Protein AF-A0A7X8XQ60-F1 (afdb_monomer_lite)

Structure (mmCIF, N/CA/C/O backbone):
data_AF-A0A7X8XQ60-F1
#
_entry.id   AF-A0A7X8XQ60-F1
#
loop_
_atom_site.group_PDB
_atom_site.id
_atom_site.type_symbol
_atom_site.label_atom_id
_atom_site.label_alt_id
_atom_site.label_comp_id
_atom_site.label_asym_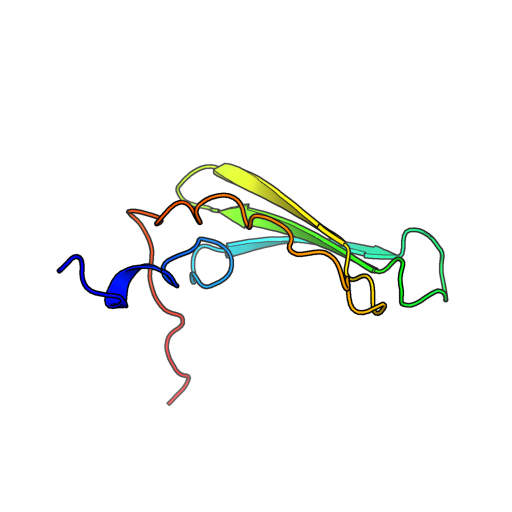id
_atom_site.label_entity_id
_atom_site.label_seq_id
_atom_site.pdbx_PDB_ins_code
_atom_site.Cartn_x
_atom_site.Cartn_y
_atom_site.Cartn_z
_atom_site.occupancy
_atom_site.B_iso_or_equiv
_atom_site.auth_seq_id
_atom_site.auth_comp_id
_atom_site.auth_asym_id
_atom_site.auth_atom_id
_atom_site.pdbx_PDB_model_num
ATOM 1 N N . MET A 1 1 ? 0.833 -10.732 -30.733 1.00 40.53 1 MET A N 1
ATOM 2 C CA . MET A 1 1 ? 1.616 -9.877 -29.816 1.00 40.53 1 MET A CA 1
ATOM 3 C C . MET A 1 1 ? 0.663 -9.358 -28.748 1.00 40.53 1 MET A C 1
ATOM 5 O O . MET A 1 1 ? -0.164 -8.512 -29.059 1.00 40.53 1 MET A O 1
ATOM 9 N N . LYS A 1 2 ? 0.667 -9.946 -27.540 1.00 45.94 2 LYS A N 1
ATOM 10 C CA . LYS A 1 2 ? -0.110 -9.409 -26.409 1.00 45.94 2 LYS A CA 1
ATOM 11 C C . LYS A 1 2 ? 0.523 -8.065 -26.051 1.00 45.94 2 LYS A C 1
ATOM 13 O O . LYS A 1 2 ? 1.719 -8.017 -25.782 1.00 45.94 2 LYS A O 1
ATOM 18 N N . LYS A 1 3 ? -0.247 -6.989 -26.191 1.00 47.50 3 LYS A N 1
ATOM 19 C CA . LYS A 1 3 ? 0.187 -5.608 -25.967 1.00 47.50 3 LYS A CA 1
ATOM 20 C C . LYS A 1 3 ? 0.832 -5.495 -24.580 1.00 47.50 3 LYS A C 1
ATOM 22 O O . LYS A 1 3 ? 0.226 -5.911 -23.600 1.00 47.50 3 LYS A O 1
ATOM 27 N N . LEU A 1 4 ? 2.028 -4.904 -24.501 1.00 51.53 4 LEU A N 1
ATOM 28 C CA . LEU A 1 4 ? 2.685 -4.523 -23.237 1.00 51.53 4 LEU A CA 1
ATOM 29 C C . LEU A 1 4 ? 1.849 -3.529 -22.399 1.00 51.53 4 LEU A C 1
ATOM 31 O O . LEU A 1 4 ? 2.214 -3.211 -21.275 1.00 51.53 4 LEU A O 1
ATOM 35 N N . GLU A 1 5 ? 0.728 -3.040 -22.932 1.00 54.06 5 GLU A N 1
ATOM 36 C CA . GLU A 1 5 ? -0.121 -2.011 -22.328 1.00 54.06 5 GLU A CA 1
ATOM 37 C C . GLU A 1 5 ? -0.837 -2.446 -21.035 1.00 54.06 5 GLU A C 1
ATOM 39 O O . GLU A 1 5 ? -1.358 -1.577 -20.344 1.00 54.06 5 GLU A O 1
ATOM 44 N N . ASP A 1 6 ? -0.857 -3.734 -20.670 1.00 56.97 6 ASP A N 1
ATOM 45 C CA . ASP A 1 6 ? -1.594 -4.217 -19.487 1.00 56.97 6 ASP A CA 1
ATOM 46 C C . ASP A 1 6 ? -0.706 -4.647 -18.304 1.00 56.97 6 ASP A C 1
ATOM 48 O O . ASP A 1 6 ? -1.232 -4.930 -17.228 1.00 56.97 6 ASP A O 1
ATOM 52 N N . SER A 1 7 ? 0.627 -4.674 -18.446 1.00 59.84 7 SER A N 1
ATOM 53 C CA . SER A 1 7 ? 1.530 -5.183 -17.392 1.00 59.84 7 SER A CA 1
ATOM 54 C C . SER A 1 7 ? 1.579 -4.321 -16.123 1.00 59.84 7 SER A C 1
ATOM 56 O O . SER A 1 7 ? 2.020 -4.791 -15.079 1.00 59.84 7 SER A O 1
ATOM 58 N N . TRP A 1 8 ? 1.106 -3.076 -16.199 1.00 66.62 8 TRP A N 1
ATOM 59 C CA . TRP A 1 8 ? 1.128 -2.088 -15.116 1.00 66.62 8 TRP A CA 1
ATOM 60 C C . TRP A 1 8 ? -0.260 -1.824 -14.509 1.00 66.62 8 TRP A C 1
ATOM 62 O O . TRP A 1 8 ? -0.381 -1.071 -13.545 1.00 66.62 8 TRP A O 1
ATOM 72 N N . LYS A 1 9 ? -1.321 -2.474 -15.013 1.00 73.38 9 LYS A N 1
ATOM 73 C CA . LYS A 1 9 ? -2.689 -2.365 -14.470 1.00 73.38 9 LYS A CA 1
ATOM 74 C C . LYS A 1 9 ? -2.870 -3.231 -13.222 1.00 73.38 9 LYS A C 1
ATOM 76 O O . LYS A 1 9 ? -3.681 -4.158 -13.183 1.00 73.38 9 LYS A O 1
ATOM 81 N N . ILE A 1 10 ? -2.081 -2.944 -12.196 1.00 74.62 10 ILE A N 1
ATOM 82 C CA . ILE A 1 10 ? -2.042 -3.687 -10.933 1.00 74.62 10 ILE A CA 1
ATOM 83 C C . ILE A 1 10 ? -2.716 -2.889 -9.819 1.00 74.62 10 ILE A C 1
ATOM 85 O O . ILE A 1 10 ? -2.792 -1.663 -9.876 1.00 74.62 10 ILE A O 1
ATOM 89 N N . CYS A 1 11 ? -3.209 -3.577 -8.785 1.00 75.56 11 CYS A N 1
ATOM 90 C CA . CYS A 1 11 ? -3.939 -2.926 -7.690 1.00 75.56 11 CYS A CA 1
ATOM 91 C C . CYS A 1 11 ? -3.112 -1.845 -6.973 1.00 75.56 11 CYS A C 1
ATOM 93 O O . CYS A 1 11 ? -3.685 -0.829 -6.600 1.00 75.56 11 CYS A O 1
ATOM 95 N N . ALA A 1 12 ? -1.793 -2.032 -6.842 1.00 72.31 12 ALA A N 1
ATOM 96 C CA . ALA A 1 12 ? -0.883 -1.056 -6.231 1.00 72.31 12 ALA A CA 1
ATOM 97 C C . ALA A 1 12 ? -0.856 0.301 -6.967 1.00 72.31 12 ALA A C 1
ATOM 99 O O . ALA A 1 12 ? -0.582 1.329 -6.362 1.00 72.31 12 ALA A O 1
ATOM 100 N N . LEU A 1 13 ? -1.196 0.325 -8.260 1.00 78.12 13 LEU A N 1
ATOM 101 C CA . LEU A 1 13 ? -1.203 1.530 -9.099 1.00 78.12 13 LEU A CA 1
ATOM 102 C C . LEU A 1 13 ? -2.624 2.027 -9.411 1.00 78.12 13 LEU A C 1
ATOM 104 O O . LEU A 1 13 ? -2.831 2.765 -10.370 1.00 78.12 13 LEU A O 1
ATOM 108 N N . CYS A 1 14 ? -3.621 1.583 -8.647 1.00 85.06 14 CYS A N 1
ATOM 109 C CA . CYS A 1 14 ? -5.031 1.871 -8.889 1.00 85.06 14 CYS A CA 1
ATOM 110 C C . CYS A 1 14 ? -5.598 2.833 -7.837 1.00 85.06 14 CYS A C 1
ATOM 112 O O . CYS A 1 14 ? -5.290 2.700 -6.656 1.00 85.06 14 CYS A O 1
ATOM 114 N N . ARG A 1 15 ? -6.532 3.715 -8.218 1.00 88.19 15 ARG A N 1
ATOM 115 C CA . ARG A 1 15 ? -7.240 4.597 -7.264 1.00 88.19 15 ARG A CA 1
ATOM 116 C C . ARG A 1 15 ? -8.130 3.888 -6.241 1.00 88.19 15 ARG A C 1
ATOM 118 O O . ARG A 1 15 ? -8.592 4.493 -5.279 1.00 88.19 15 ARG A O 1
ATOM 125 N N . HIS A 1 16 ? -8.407 2.602 -6.446 1.00 88.31 16 HIS A N 1
ATOM 126 C CA . HIS A 1 16 ? -9.128 1.772 -5.479 1.00 88.31 16 HIS A CA 1
ATOM 127 C C . HIS A 1 16 ? -8.218 1.168 -4.406 1.00 88.31 16 HIS A C 1
ATOM 129 O O . HIS A 1 16 ? -8.689 0.358 -3.602 1.00 88.31 16 HIS A O 1
ATOM 135 N N . LEU A 1 17 ? -6.931 1.517 -4.410 1.00 87.81 17 LEU A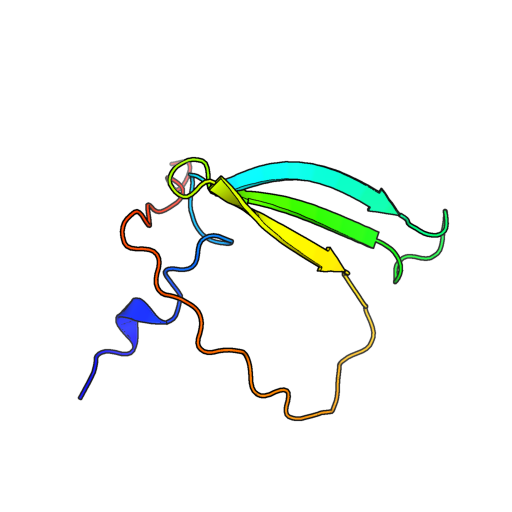 N 1
ATOM 136 C CA . LEU A 1 17 ? -6.009 1.193 -3.338 1.00 87.81 17 LEU A CA 1
ATOM 137 C C . LEU A 1 17 ? -6.427 1.918 -2.056 1.00 87.81 17 LEU A C 1
ATOM 139 O O . LEU A 1 17 ? -6.738 3.107 -2.050 1.00 87.81 17 LEU A O 1
ATOM 143 N N . GLU A 1 18 ? -6.420 1.189 -0.956 1.00 90.69 18 GLU A N 1
ATOM 144 C CA . GLU A 1 18 ? -6.657 1.712 0.376 1.00 90.69 18 GLU A CA 1
ATOM 145 C C . GLU A 1 18 ? -5.515 1.272 1.277 1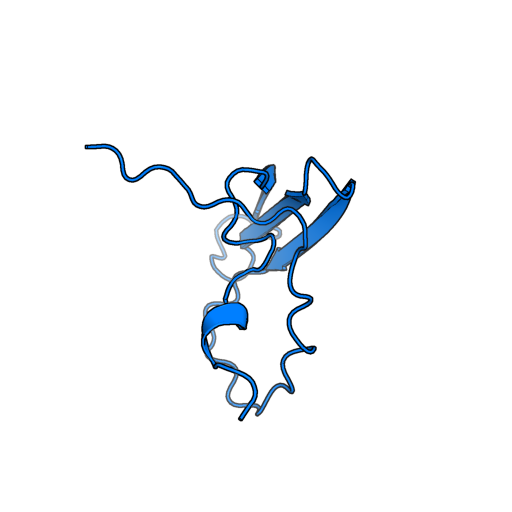.00 90.69 18 GLU A C 1
ATOM 147 O O . GLU A 1 18 ? -5.301 0.075 1.468 1.00 90.69 18 GLU A O 1
ATOM 152 N N . ILE A 1 19 ? -4.791 2.241 1.826 1.00 89.31 19 ILE A N 1
ATOM 153 C CA . ILE A 1 19 ? -3.766 1.985 2.832 1.00 89.31 19 ILE A CA 1
ATOM 154 C C . ILE A 1 19 ? -4.482 1.640 4.137 1.00 89.31 19 ILE A C 1
ATOM 156 O O . ILE A 1 19 ? -5.338 2.395 4.597 1.00 89.31 19 ILE A O 1
ATOM 160 N N . LEU A 1 20 ? -4.165 0.474 4.691 1.00 91.19 20 LEU A N 1
ATOM 161 C CA . LEU A 1 20 ? -4.708 0.009 5.964 1.00 91.19 20 LEU A CA 1
ATOM 162 C C . LEU A 1 20 ? -3.752 0.307 7.115 1.00 91.19 20 LEU A C 1
ATOM 164 O O . LEU A 1 20 ? -4.202 0.635 8.208 1.00 91.19 20 LEU A O 1
ATOM 168 N N . GLU A 1 21 ? -2.453 0.173 6.866 1.00 91.50 21 GLU A N 1
ATOM 169 C CA . GLU A 1 21 ? -1.413 0.299 7.878 1.00 91.50 21 GLU A CA 1
ATOM 170 C C . GLU A 1 21 ? -0.108 0.739 7.219 1.00 91.50 21 GLU A C 1
ATOM 172 O O . GLU A 1 21 ? 0.234 0.272 6.132 1.00 91.50 21 GLU A O 1
ATOM 177 N N . GLU A 1 22 ? 0.613 1.625 7.891 1.00 89.69 22 GLU A N 1
ATOM 178 C CA . GLU A 1 22 ? 1.990 1.988 7.576 1.00 89.69 22 GLU A CA 1
ATOM 179 C C . GLU A 1 22 ? 2.768 1.961 8.888 1.00 89.69 22 GLU A C 1
ATOM 181 O O . GLU A 1 22 ? 2.291 2.477 9.904 1.00 89.69 22 GLU A O 1
ATOM 186 N N . GLY A 1 23 ? 3.948 1.350 8.880 1.00 87.69 23 GLY A N 1
ATOM 187 C CA . GLY A 1 23 ? 4.732 1.212 10.095 1.00 87.69 23 GLY A CA 1
ATOM 188 C C . GLY A 1 23 ? 6.186 0.856 9.851 1.00 87.69 23 GLY A C 1
ATOM 189 O O . GLY A 1 23 ? 6.651 0.741 8.719 1.00 87.69 23 GLY A O 1
ATOM 190 N N . GLU A 1 24 ? 6.886 0.685 10.964 1.00 87.06 24 GLU A N 1
ATOM 191 C CA . GLU A 1 24 ? 8.249 0.173 11.053 1.00 87.06 24 GLU A CA 1
ATOM 192 C C . GLU A 1 24 ? 8.221 -1.025 11.994 1.00 87.06 24 GLU A C 1
ATOM 194 O O . GLU A 1 24 ? 7.695 -0.926 13.105 1.00 87.06 24 GLU A O 1
ATOM 199 N N . GLU A 1 25 ? 8.757 -2.164 11.562 1.00 82.50 25 GLU A N 1
ATOM 200 C CA . GLU A 1 25 ? 8.865 -3.336 12.434 1.00 82.50 25 GLU A CA 1
ATOM 201 C C . GLU A 1 25 ? 9.907 -3.099 13.538 1.00 82.50 25 GLU A C 1
ATOM 203 O O . GLU A 1 25 ? 9.702 -3.499 14.685 1.00 82.50 25 GLU A O 1
ATOM 208 N N . PHE A 1 26 ? 10.977 -2.358 13.225 1.00 80.75 26 PHE A N 1
ATOM 209 C CA . PHE A 1 26 ? 11.991 -1.926 14.181 1.00 80.75 26 PHE A CA 1
ATOM 210 C C . PHE A 1 26 ? 12.196 -0.404 14.091 1.00 80.75 26 PHE A C 1
ATOM 212 O O . PHE A 1 26 ? 12.770 0.076 13.110 1.00 80.75 26 PHE A O 1
ATOM 219 N N . PRO A 1 27 ? 11.777 0.368 15.116 1.00 77.88 27 PRO A N 1
ATOM 220 C CA . PRO A 1 27 ? 11.869 1.824 15.087 1.00 77.88 27 PRO A CA 1
ATOM 221 C C . PRO A 1 27 ? 13.290 2.315 14.800 1.00 77.88 27 PRO A C 1
ATOM 223 O O . PRO A 1 27 ? 14.234 1.960 15.510 1.00 77.88 27 PRO A O 1
ATOM 226 N N . GLY A 1 28 ? 13.439 3.159 13.779 1.00 74.94 28 GLY A N 1
ATOM 227 C CA . GLY A 1 28 ? 14.727 3.750 13.403 1.00 74.94 28 GLY A CA 1
ATOM 228 C C . GLY A 1 28 ? 15.597 2.892 12.478 1.00 74.94 28 GLY A C 1
ATOM 229 O O . GLY A 1 28 ? 16.690 3.332 12.119 1.00 74.94 28 GLY A O 1
ATOM 230 N N . ILE A 1 29 ? 15.127 1.712 12.053 1.00 76.31 29 ILE A N 1
ATOM 231 C CA . ILE A 1 29 ? 15.743 0.929 10.973 1.00 76.31 29 ILE A CA 1
ATOM 232 C C . ILE A 1 29 ? 14.871 1.072 9.721 1.00 76.31 29 ILE A C 1
ATOM 234 O O . ILE A 1 29 ? 13.824 0.435 9.608 1.00 76.31 29 ILE A O 1
ATOM 238 N N . LEU A 1 30 ? 15.319 1.899 8.770 1.00 70.69 30 LEU A N 1
ATOM 239 C CA . LEU A 1 30 ? 14.578 2.217 7.537 1.00 70.69 30 LEU A CA 1
ATOM 240 C C . LEU A 1 30 ? 14.163 0.973 6.736 1.00 70.69 30 LEU A C 1
ATOM 242 O O . LEU A 1 30 ? 13.055 0.944 6.208 1.00 70.69 30 LEU A O 1
ATOM 246 N N . ASP A 1 31 ? 14.999 -0.065 6.726 1.00 75.88 31 ASP A N 1
ATOM 247 C CA . ASP A 1 31 ? 14.779 -1.322 5.989 1.00 75.88 31 ASP A CA 1
ATOM 248 C C . ASP A 1 31 ? 13.648 -2.184 6.561 1.00 75.88 31 ASP A C 1
ATOM 250 O O . ASP A 1 31 ? 13.375 -3.277 6.077 1.00 75.88 31 ASP A O 1
ATOM 254 N N . THR A 1 32 ? 12.997 -1.712 7.620 1.00 81.12 32 THR A N 1
ATOM 255 C CA . THR A 1 32 ? 11.912 -2.423 8.301 1.00 81.12 32 THR A CA 1
ATOM 256 C C . THR A 1 32 ? 10.576 -1.708 8.143 1.00 81.12 32 THR A C 1
ATOM 258 O O . THR A 1 32 ? 9.586 -2.082 8.776 1.00 81.12 32 THR A O 1
ATOM 261 N N . ARG A 1 33 ? 10.536 -0.671 7.294 1.00 84.31 33 ARG A N 1
ATOM 262 C CA . ARG A 1 33 ? 9.294 -0.009 6.908 1.00 84.31 33 ARG A CA 1
ATOM 263 C C . ARG A 1 33 ? 8.427 -0.956 6.100 1.00 84.31 33 ARG A C 1
ATOM 265 O O . ARG A 1 33 ? 8.899 -1.599 5.166 1.00 84.31 33 ARG A O 1
ATOM 272 N N . TYR A 1 34 ? 7.142 -0.974 6.412 1.00 87.06 34 TYR A N 1
ATOM 273 C CA . TYR A 1 34 ? 6.164 -1.751 5.671 1.00 87.06 34 TYR A CA 1
ATOM 274 C C . TYR A 1 34 ? 4.880 -0.962 5.435 1.00 87.06 34 TYR A C 1
ATOM 276 O O . TYR A 1 34 ? 4.528 -0.043 6.181 1.00 87.06 34 TYR A O 1
ATOM 284 N N . LEU A 1 35 ? 4.164 -1.364 4.389 1.00 87.06 35 LEU A N 1
ATOM 285 C CA . LEU A 1 35 ? 2.843 -0.865 4.036 1.00 87.06 35 LEU A CA 1
ATOM 286 C C . LEU A 1 35 ? 1.892 -2.041 3.857 1.00 87.06 35 LEU A C 1
ATOM 288 O O . LEU A 1 35 ? 2.147 -2.943 3.061 1.00 87.06 35 LEU A O 1
ATOM 292 N N . VAL A 1 36 ? 0.760 -2.011 4.554 1.00 88.75 36 VAL A N 1
ATOM 293 C CA . VAL A 1 36 ? -0.356 -2.925 4.309 1.00 88.75 36 VAL A CA 1
ATOM 294 C C . VAL A 1 36 ? -1.440 -2.172 3.561 1.00 88.75 36 VAL A C 1
ATOM 296 O O . VAL A 1 36 ? -1.948 -1.148 4.020 1.00 88.75 36 VAL A O 1
ATOM 299 N N . PHE A 1 37 ? -1.851 -2.708 2.420 1.00 87.81 37 PHE A N 1
ATOM 300 C CA . PHE A 1 37 ? -2.900 -2.121 1.601 1.00 87.81 37 PHE A CA 1
ATOM 301 C C . PHE A 1 37 ? -3.940 -3.143 1.167 1.00 87.81 37 PHE A C 1
ATOM 303 O O . PHE A 1 37 ? -3.722 -4.357 1.159 1.00 87.81 37 PHE A O 1
ATOM 310 N N . ARG A 1 38 ? -5.103 -2.623 0.779 1.00 88.25 38 ARG A N 1
ATOM 311 C CA . ARG A 1 38 ? -6.242 -3.380 0.279 1.00 88.25 38 ARG A CA 1
ATOM 312 C C . ARG A 1 38 ? -6.756 -2.805 -1.034 1.00 88.25 38 ARG A C 1
ATOM 314 O O . ARG A 1 38 ? -6.861 -1.595 -1.191 1.00 88.25 38 ARG A O 1
ATOM 321 N N . CYS A 1 39 ? -7.172 -3.673 -1.954 1.00 86.69 39 CYS A N 1
ATOM 322 C CA . CYS A 1 39 ? -8.034 -3.265 -3.065 1.00 86.69 39 CYS A CA 1
ATOM 323 C C . CYS A 1 39 ? -9.493 -3.178 -2.592 1.00 86.69 39 CYS A C 1
ATOM 325 O O . CYS A 1 39 ? -10.054 -4.188 -2.165 1.00 86.69 39 CYS A O 1
ATOM 327 N N . ARG A 1 40 ? -10.139 -2.013 -2.715 1.00 86.50 40 ARG A N 1
ATOM 328 C CA . ARG A 1 40 ? -11.548 -1.822 -2.309 1.00 86.50 40 ARG A CA 1
ATOM 329 C C . ARG A 1 40 ? -12.541 -2.694 -3.082 1.00 86.50 40 ARG A C 1
ATOM 331 O O . ARG A 1 40 ? -13.544 -3.105 -2.513 1.00 86.50 40 ARG A O 1
ATOM 338 N N . ASN A 1 41 ? -12.251 -3.011 -4.344 1.00 86.12 41 ASN A N 1
ATOM 339 C CA . ASN A 1 41 ? -13.169 -3.770 -5.202 1.00 86.12 41 ASN A CA 1
ATOM 340 C C . ASN A 1 41 ? -13.035 -5.288 -5.017 1.00 86.12 41 ASN A C 1
ATOM 342 O O . ASN A 1 41 ? -14.027 -6.008 -5.055 1.00 86.12 41 ASN A O 1
ATOM 346 N N . LEU A 1 42 ? -11.807 -5.778 -4.828 1.00 82.06 42 LEU A N 1
ATOM 347 C CA . LEU A 1 42 ? -11.509 -7.215 -4.754 1.00 82.06 42 LEU A CA 1
ATOM 348 C C . LEU A 1 42 ? -11.290 -7.718 -3.323 1.00 82.06 42 LEU A C 1
ATOM 350 O O . LEU A 1 42 ? -11.252 -8.923 -3.092 1.00 82.06 42 LEU A O 1
ATOM 354 N N . GLY A 1 43 ? -11.088 -6.813 -2.363 1.00 81.06 43 GLY A N 1
ATOM 355 C CA . GLY A 1 43 ? -10.793 -7.146 -0.970 1.00 81.06 43 GLY A CA 1
ATOM 356 C C . GLY A 1 43 ? -9.403 -7.746 -0.732 1.00 81.06 43 GLY A C 1
ATOM 357 O O . GLY A 1 43 ? -9.077 -8.059 0.411 1.00 81.06 43 GLY A O 1
ATOM 358 N N . TRP A 1 44 ? -8.577 -7.904 -1.773 1.00 82.19 44 TRP A N 1
ATOM 359 C CA . TRP A 1 44 ? -7.218 -8.438 -1.663 1.00 82.19 44 TRP A CA 1
ATOM 360 C C . TRP A 1 44 ? -6.366 -7.552 -0.766 1.00 82.19 44 TRP A C 1
ATOM 362 O O . TRP A 1 44 ? -6.347 -6.338 -0.964 1.00 82.19 44 TRP A O 1
ATOM 372 N N . ARG A 1 45 ? -5.671 -8.171 0.190 1.00 83.44 45 ARG A N 1
ATOM 373 C CA . ARG A 1 45 ? -4.728 -7.514 1.095 1.00 83.44 45 ARG A CA 1
ATOM 374 C C . ARG A 1 45 ? -3.310 -7.913 0.722 1.00 83.44 45 ARG A C 1
ATOM 376 O O . ARG A 1 45 ? -3.066 -9.089 0.464 1.00 83.44 45 ARG A O 1
ATOM 383 N N . SER A 1 46 ? -2.410 -6.943 0.718 1.00 82.19 46 SER A N 1
ATOM 384 C CA . SER A 1 46 ? -0.984 -7.154 0.496 1.00 82.19 46 SER A CA 1
ATOM 385 C C . SER A 1 46 ? -0.197 -6.364 1.527 1.00 82.19 46 SER A C 1
ATOM 387 O O . SER A 1 46 ? -0.630 -5.285 1.932 1.00 82.19 46 SER A O 1
ATOM 389 N N . ARG A 1 47 ? 0.941 -6.917 1.937 1.00 84.44 47 ARG A N 1
ATOM 390 C CA . ARG A 1 47 ? 1.964 -6.226 2.714 1.00 84.44 47 ARG A CA 1
ATOM 391 C C . ARG A 1 47 ? 3.192 -6.104 1.822 1.00 84.44 47 ARG A C 1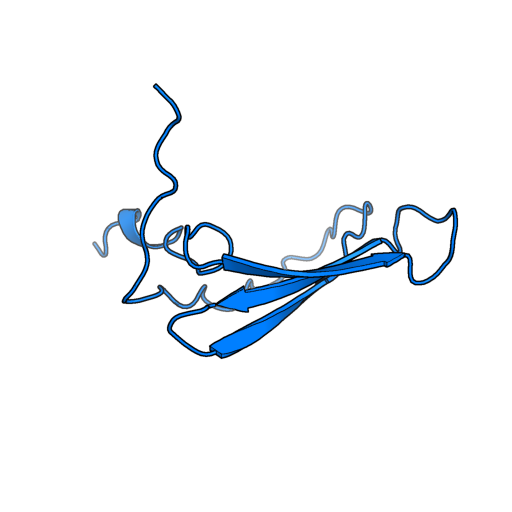
ATOM 393 O O . ARG A 1 47 ? 3.600 -7.096 1.225 1.00 84.44 47 ARG A O 1
ATOM 400 N N . GLU A 1 48 ? 3.718 -4.897 1.706 1.00 79.00 48 GLU A N 1
ATOM 401 C CA . GLU A 1 48 ? 4.989 -4.618 1.049 1.00 79.00 48 GLU A CA 1
ATOM 402 C C . GLU A 1 48 ? 5.982 -4.153 2.104 1.00 79.00 48 GLU A C 1
ATOM 404 O O . GLU A 1 48 ? 5.713 -3.198 2.832 1.00 79.00 48 GLU A O 1
ATOM 409 N N . ASP A 1 49 ? 7.109 -4.852 2.194 1.00 79.81 49 ASP A N 1
ATOM 410 C 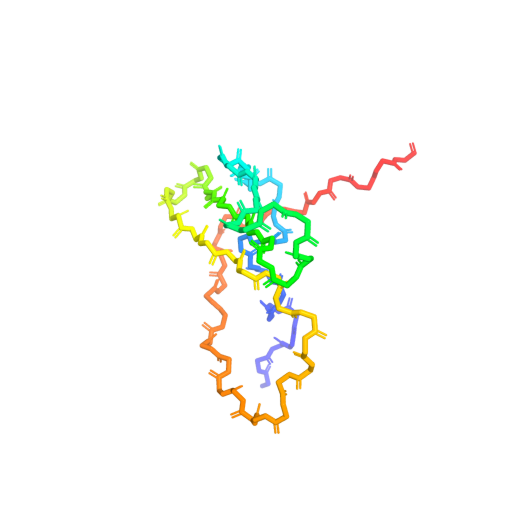CA . ASP A 1 49 ? 8.232 -4.492 3.050 1.00 79.81 49 ASP A CA 1
ATOM 411 C C . ASP A 1 49 ? 9.264 -3.742 2.193 1.00 79.81 49 ASP A C 1
ATOM 413 O O . ASP A 1 49 ? 9.756 -4.262 1.187 1.00 79.81 49 ASP A O 1
ATOM 417 N N . TYR A 1 50 ? 9.566 -2.497 2.558 1.00 70.62 50 TYR A N 1
ATOM 418 C CA . TYR A 1 50 ? 10.515 -1.647 1.840 1.00 70.62 50 TYR A CA 1
ATOM 419 C C . TYR A 1 50 ? 11.939 -1.954 2.311 1.00 70.62 50 TYR A C 1
ATOM 421 O O . TYR A 1 50 ? 12.521 -1.227 3.112 1.00 70.62 50 TYR A O 1
ATOM 429 N N . LEU A 1 51 ? 12.505 -3.048 1.802 1.00 64.19 51 LEU A N 1
ATOM 430 C CA . LEU A 1 51 ? 13.928 -3.352 1.949 1.00 64.19 51 LEU A CA 1
ATOM 431 C C . LEU A 1 51 ? 14.725 -2.409 1.030 1.00 64.19 51 LEU A C 1
ATOM 433 O O . LEU A 1 51 ? 14.524 -2.425 -0.185 1.00 64.19 51 LEU A O 1
ATOM 437 N N . MET A 1 52 ? 15.617 -1.573 1.579 1.00 58.47 52 MET A N 1
ATOM 438 C CA . MET A 1 52 ? 16.459 -0.669 0.771 1.00 58.47 52 MET A CA 1
ATOM 439 C C . MET A 1 52 ? 17.667 -1.381 0.143 1.00 58.47 52 MET A C 1
ATOM 441 O O . MET A 1 52 ? 18.393 -0.766 -0.643 1.00 58.47 52 MET A O 1
ATOM 445 N N . GLU A 1 53 ? 17.900 -2.663 0.444 1.00 57.81 53 GLU A N 1
ATOM 446 C CA . GLU A 1 53 ? 18.922 -3.436 -0.257 1.00 57.81 53 GLU A CA 1
ATOM 447 C C . GLU A 1 53 ? 18.430 -3.853 -1.652 1.00 57.81 53 GLU A C 1
ATOM 449 O O . GLU A 1 53 ? 17.379 -4.488 -1.784 1.00 57.81 53 GLU A O 1
ATOM 454 N N . PRO A 1 54 ? 19.182 -3.535 -2.723 1.00 51.19 54 PRO A N 1
ATOM 455 C CA . PRO A 1 54 ? 18.851 -4.016 -4.052 1.00 51.19 54 PRO A CA 1
ATOM 456 C C . PRO A 1 54 ? 18.953 -5.542 -4.067 1.00 51.19 54 PRO A C 1
ATOM 458 O O . PRO A 1 54 ? 20.040 -6.112 -3.954 1.00 51.19 54 PRO A O 1
ATOM 461 N N . VAL A 1 55 ? 17.812 -6.210 -4.234 1.00 55.75 55 VAL A N 1
ATOM 462 C CA . VAL A 1 55 ? 17.777 -7.656 -4.443 1.00 55.75 55 VAL A CA 1
ATOM 463 C C . VAL A 1 55 ? 18.448 -7.950 -5.786 1.00 55.75 55 VAL A C 1
ATOM 465 O O . VAL A 1 55 ? 17.909 -7.653 -6.846 1.00 55.75 55 VAL A O 1
ATOM 468 N N . SER A 1 56 ? 19.657 -8.511 -5.739 1.00 57.75 56 SER A N 1
ATOM 469 C CA . SER A 1 56 ? 20.451 -8.914 -6.910 1.00 57.75 56 SER A CA 1
ATOM 470 C C . SER A 1 56 ? 20.034 -10.269 -7.491 1.00 57.75 56 SER A C 1
ATOM 472 O O . SER A 1 56 ? 20.676 -10.780 -8.407 1.00 57.75 56 SER A O 1
ATOM 474 N N . GLN A 1 57 ? 18.970 -10.867 -6.956 1.00 55.91 57 GLN A N 1
ATOM 475 C CA . GLN A 1 57 ? 18.388 -12.087 -7.493 1.00 55.91 57 GLN A CA 1
ATOM 476 C C . GLN A 1 57 ? 17.356 -11.736 -8.556 1.00 55.91 57 GLN A C 1
ATOM 478 O O . GLN A 1 57 ? 16.507 -10.872 -8.335 1.00 55.91 57 GLN A O 1
ATOM 483 N N . ASP A 1 58 ? 17.412 -12.455 -9.679 1.00 52.84 58 ASP A N 1
ATOM 484 C CA . ASP A 1 58 ? 16.336 -12.542 -10.664 1.00 52.84 58 ASP A CA 1
ATOM 485 C C . ASP A 1 58 ? 15.095 -13.131 -9.977 1.00 52.84 58 ASP A C 1
ATOM 487 O O . ASP A 1 58 ? 14.803 -14.324 -10.058 1.00 52.84 58 ASP A O 1
ATOM 491 N N . LEU A 1 59 ? 14.391 -12.298 -9.213 1.00 53.72 59 LEU A N 1
ATOM 492 C CA . LEU A 1 59 ? 13.106 -12.645 -8.650 1.00 53.72 59 LEU A CA 1
ATOM 493 C C . LEU A 1 59 ? 12.156 -12.777 -9.833 1.00 53.72 59 LEU A C 1
ATOM 495 O O . LEU A 1 59 ? 11.847 -11.793 -10.509 1.00 53.72 59 LEU A O 1
ATOM 499 N N . GLU A 1 60 ? 11.691 -13.999 -10.085 1.00 55.75 60 GLU A N 1
ATOM 500 C CA . GLU A 1 60 ? 10.519 -14.220 -10.919 1.00 55.75 60 GLU A CA 1
ATOM 501 C C . GLU A 1 60 ? 9.359 -13.464 -10.271 1.00 55.75 60 GLU A C 1
ATOM 503 O O . GLU A 1 60 ? 8.705 -13.951 -9.346 1.00 55.75 60 GLU A O 1
ATOM 508 N N . LEU A 1 61 ? 9.143 -12.225 -10.719 1.00 54.44 61 LEU A N 1
ATOM 509 C CA . LEU A 1 61 ? 8.027 -11.421 -10.261 1.00 54.44 61 LEU A CA 1
ATOM 510 C C . LEU A 1 61 ? 6.766 -12.230 -10.567 1.00 54.44 61 LEU A C 1
ATOM 512 O O . LEU A 1 61 ? 6.542 -12.579 -11.735 1.00 54.44 61 LEU A O 1
ATOM 516 N N . PRO A 1 62 ? 5.949 -12.563 -9.551 1.00 56.41 62 PRO A N 1
ATOM 517 C CA . PRO A 1 62 ? 4.723 -13.298 -9.790 1.00 56.41 62 PRO A CA 1
ATOM 518 C C . PRO A 1 62 ? 3.935 -12.522 -10.834 1.00 56.41 62 PRO A C 1
ATOM 520 O O . PRO A 1 62 ? 3.784 -11.307 -10.698 1.00 56.41 62 PRO A O 1
ATOM 523 N N . ALA A 1 63 ? 3.492 -13.216 -11.891 1.00 57.53 63 ALA A N 1
ATOM 524 C CA . ALA A 1 63 ? 2.812 -12.595 -13.021 1.00 57.53 63 ALA A CA 1
ATOM 525 C C . ALA A 1 63 ? 1.771 -11.616 -12.486 1.00 57.53 63 ALA A C 1
ATOM 527 O O . ALA A 1 63 ? 0.793 -12.030 -11.851 1.00 57.53 63 ALA A O 1
ATOM 528 N N . ALA A 1 64 ? 2.051 -10.323 -12.661 1.00 57.88 64 ALA A N 1
ATOM 529 C CA . ALA A 1 64 ? 1.302 -9.290 -11.986 1.00 57.88 64 ALA A CA 1
ATOM 530 C C . ALA A 1 64 ? -0.157 -9.445 -12.410 1.00 57.88 64 ALA A C 1
ATOM 532 O O . ALA A 1 64 ? -0.485 -9.374 -13.598 1.00 57.88 64 ALA A O 1
ATOM 533 N N . ARG A 1 65 ? -1.026 -9.798 -11.455 1.00 63.56 65 ARG A N 1
ATOM 534 C CA . ARG A 1 65 ? -2.425 -10.084 -11.766 1.00 63.56 65 ARG A CA 1
ATOM 535 C C . ARG A 1 65 ? -3.054 -8.780 -12.229 1.00 63.56 65 ARG A C 1
ATOM 537 O O . ARG A 1 65 ? -3.297 -7.889 -11.416 1.00 63.56 65 ARG A O 1
ATOM 544 N N . VAL A 1 66 ? -3.290 -8.682 -13.533 1.00 70.88 66 VAL A N 1
ATOM 545 C CA . VAL A 1 66 ? -4.003 -7.561 -14.142 1.00 70.88 66 VAL A CA 1
ATOM 546 C C . VAL A 1 66 ? -5.348 -7.430 -13.434 1.00 70.88 66 VAL A C 1
ATOM 548 O O . VAL A 1 66 ? -6.129 -8.383 -13.380 1.00 70.88 66 VAL A O 1
ATOM 551 N N . CYS A 1 67 ? -5.598 -6.268 -12.840 1.00 75.69 67 CYS A N 1
ATOM 552 C CA . CYS A 1 67 ? -6.833 -6.011 -12.120 1.00 75.69 67 CYS A CA 1
ATOM 553 C C . CYS A 1 67 ? -7.937 -5.627 -13.124 1.00 75.69 67 CYS A C 1
ATOM 555 O O . CYS A 1 67 ? -7.771 -4.650 -13.855 1.00 75.69 67 CYS A O 1
ATOM 557 N N . PRO A 1 68 ? -9.081 -6.339 -13.163 1.00 80.31 68 PRO A N 1
ATOM 558 C CA . PRO A 1 68 ? -10.174 -6.022 -14.088 1.00 80.31 68 PRO A CA 1
ATOM 559 C C . PRO A 1 68 ? -10.899 -4.716 -13.736 1.00 80.31 68 PRO A C 1
ATOM 561 O O . PRO A 1 68 ? -11.566 -4.140 -14.587 1.00 80.31 68 PRO A O 1
ATOM 564 N N . PHE A 1 69 ? -10.758 -4.245 -12.495 1.00 84.56 69 PHE A N 1
ATOM 565 C CA . PHE A 1 69 ? -11.325 -2.986 -12.009 1.00 84.56 69 PHE A CA 1
ATOM 566 C C . PHE A 1 69 ? -10.267 -1.888 -11.899 1.00 84.56 69 PHE A C 1
ATOM 568 O O . PHE A 1 69 ? -10.408 -0.984 -11.082 1.00 84.56 69 PHE A O 1
ATOM 575 N N . TRP A 1 70 ? -9.156 -2.013 -12.627 1.00 85.75 70 TRP A N 1
ATOM 576 C CA . TRP A 1 70 ? -8.100 -1.018 -12.565 1.00 85.75 70 TRP A CA 1
ATOM 577 C C . TRP A 1 70 ? -8.604 0.324 -13.101 1.00 85.75 70 TRP A C 1
ATOM 579 O O . TRP A 1 70 ? -9.116 0.412 -14.216 1.00 85.75 70 TRP A O 1
ATOM 589 N N . GLU A 1 71 ? -8.417 1.364 -12.301 1.00 86.25 71 GLU A N 1
ATOM 590 C CA . GLU A 1 71 ? -8.756 2.741 -12.631 1.00 86.25 71 GLU A CA 1
ATOM 591 C C . GLU A 1 71 ? -7.557 3.636 -12.258 1.00 86.25 71 GLU A C 1
ATOM 593 O O . GLU A 1 71 ? -7.010 3.473 -11.154 1.00 86.25 71 GLU A O 1
ATOM 598 N N . PRO A 1 72 ? -7.113 4.534 -13.161 1.00 85.06 72 PRO A N 1
ATOM 599 C CA . PRO A 1 72 ? -5.983 5.420 -12.905 1.00 85.06 72 PRO A CA 1
ATOM 600 C C . PRO A 1 72 ? -6.302 6.423 -11.793 1.00 85.06 72 PRO A C 1
ATOM 602 O O . PRO A 1 72 ? -7.459 6.770 -11.552 1.00 85.06 72 PRO A O 1
ATOM 605 N N . TRP A 1 73 ? -5.256 6.929 -11.142 1.00 81.62 73 TRP A N 1
ATOM 606 C CA . TRP A 1 73 ? -5.363 8.152 -10.353 1.00 81.62 73 TRP A CA 1
ATOM 607 C C . TRP A 1 73 ? -5.602 9.323 -11.309 1.00 81.62 73 TRP A C 1
ATOM 609 O O . TRP A 1 73 ? -4.905 9.441 -12.318 1.00 81.62 73 TRP A O 1
ATOM 619 N N . GLU A 1 74 ? -6.593 10.168 -11.026 1.00 78.44 74 GLU A N 1
ATOM 620 C CA . GLU A 1 74 ? -6.750 11.412 -11.778 1.00 78.44 74 GLU A CA 1
ATOM 621 C C . GLU A 1 74 ? -5.474 12.233 -11.585 1.00 78.44 74 GLU A C 1
ATOM 623 O O . GLU A 1 74 ? -5.066 12.499 -10.452 1.00 78.44 74 GLU A O 1
ATOM 628 N N . ALA A 1 75 ? -4.805 12.587 -12.684 1.00 58.94 75 ALA A N 1
ATOM 629 C CA . ALA A 1 75 ? -3.744 13.574 -12.617 1.00 58.94 75 ALA A CA 1
ATOM 630 C C . ALA A 1 75 ? -4.410 14.861 -12.137 1.00 58.94 75 ALA A C 1
ATOM 632 O O . ALA A 1 75 ? -5.265 15.400 -12.837 1.00 58.94 75 ALA A O 1
ATOM 633 N N . SER A 1 76 ? -4.077 15.303 -10.926 1.00 52.78 76 SER A N 1
ATOM 634 C CA . SER A 1 76 ? -4.492 16.609 -10.432 1.00 52.78 76 SER A CA 1
ATOM 635 C C . SER A 1 76 ? -4.031 17.650 -11.451 1.00 52.78 76 SER A C 1
ATOM 637 O O . SER A 1 76 ? -2.828 17.879 -11.591 1.00 52.78 76 SER A O 1
ATOM 639 N N . SER A 1 77 ? -4.987 18.166 -12.220 1.00 42.06 77 SER A N 1
ATOM 640 C CA . SER A 1 77 ? -4.827 19.220 -13.224 1.00 42.06 77 SER A CA 1
ATOM 641 C C . SER A 1 77 ? -4.540 20.566 -12.583 1.00 42.06 77 SE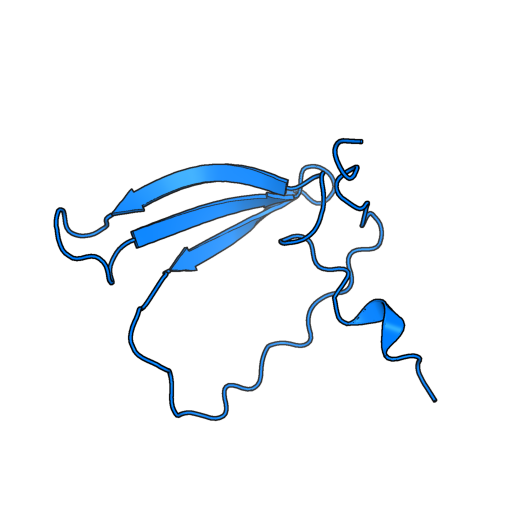R A C 1
ATOM 643 O O . SER A 1 77 ? -5.193 20.838 -11.548 1.00 42.06 77 SER A O 1
#

Secondary structure (DSSP, 8-state):
---GGGTT--GGGSTTEEEEEEEESSTT-GGGEEEEEEETTT--EEEEE---S---S----------TT--PPP---

Sequence (77 aa):
MKKLEDSWKICALCRHLEILEEGEEFPGILDTRYLVFRCRNLGWRSREDYLMEPVSQDLELPAARVCPFWEPWEASS

Radius of gyration: 14.87 Å; chains: 1; bounding box: 34×33×45 Å

pLDDT: mean 73.2, std 14.25, range [40.53, 91.5]

Foldseek 3Di:
DPDPVQQPQAQVQAPQKDWPDWDAPDPPDQQRTKTWIARNVPRDIDIDGRHVDPPPDPPPPPRRPRDPPGDHDPPPD